Protein AF-A0A1Y6KU58-F1 (afdb_monomer)

Secondary structure (DSSP, 8-state):
--------------------HHHHHHHHHHHHTS---PPPSS--SSHHHHTTSHHHHHHHHHHHHHH-S--TTT---SSEEEEESB-S-TTS--GGGEEEEEHHHHHHHHHHH---SB-HHHHHHHHHHHHHHHHHHHHHTT-

Structure (mmCIF, N/CA/C/O backbone):
data_AF-A0A1Y6KU58-F1
#
_entry.id   AF-A0A1Y6KU58-F1
#
loop_
_atom_site.group_PDB
_atom_site.id
_atom_site.type_symbol
_atom_site.label_atom_id
_atom_site.label_alt_id
_atom_site.label_comp_id
_atom_site.label_asym_id
_atom_site.label_entity_id
_atom_site.label_seq_id
_atom_site.pdbx_PDB_ins_code
_atom_site.Cartn_x
_atom_site.Cartn_y
_atom_site.Cartn_z
_atom_site.occupancy
_atom_site.B_iso_or_equiv
_atom_site.auth_seq_id
_atom_site.auth_comp_id
_atom_site.auth_asym_id
_atom_site.auth_atom_id
_atom_site.pdbx_PDB_model_num
ATOM 1 N N . MET A 1 1 ? 46.224 57.029 30.944 1.00 38.69 1 MET A N 1
ATOM 2 C CA . MET A 1 1 ? 45.101 56.307 31.578 1.00 38.69 1 MET A CA 1
ATOM 3 C C . MET A 1 1 ? 43.838 57.142 31.419 1.00 38.69 1 MET A C 1
ATOM 5 O O . MET A 1 1 ? 43.796 58.251 31.914 1.00 38.69 1 MET A O 1
ATOM 9 N N . LYS A 1 2 ? 42.897 56.611 30.631 1.00 42.72 2 LYS A N 1
ATOM 10 C CA . LYS A 1 2 ? 41.444 56.857 30.565 1.00 42.72 2 LYS A CA 1
ATOM 11 C C . LYS A 1 2 ? 40.899 58.204 31.084 1.00 42.72 2 LYS A C 1
ATOM 13 O O . LYS A 1 2 ? 40.657 58.353 32.275 1.00 42.72 2 LYS A O 1
ATOM 18 N N . SER A 1 3 ? 40.504 59.069 30.153 1.00 36.38 3 SER A N 1
ATOM 19 C CA . SER A 1 3 ? 39.357 59.963 30.329 1.00 36.38 3 SER A CA 1
ATOM 20 C C . SER A 1 3 ? 38.616 60.118 28.996 1.00 36.38 3 SER A C 1
ATOM 22 O O . SER A 1 3 ? 39.123 60.647 28.016 1.00 36.38 3 SER A O 1
ATOM 24 N N . ASN A 1 4 ? 37.409 59.569 28.960 1.00 39.09 4 ASN A N 1
ATOM 25 C CA . ASN A 1 4 ? 36.344 59.881 28.015 1.00 39.09 4 ASN A CA 1
ATOM 26 C C . ASN A 1 4 ? 35.116 59.999 28.923 1.00 39.09 4 ASN A C 1
ATOM 28 O O . ASN A 1 4 ? 34.919 59.087 29.737 1.00 39.09 4 ASN A O 1
ATOM 32 N N . PRO A 1 5 ? 34.359 61.105 28.897 1.00 51.34 5 PRO A N 1
ATOM 33 C CA . PRO A 1 5 ? 33.169 61.062 28.053 1.00 51.34 5 PRO A CA 1
ATOM 34 C C . PRO A 1 5 ? 32.672 62.430 27.539 1.00 51.34 5 PRO A C 1
ATOM 36 O O . PRO A 1 5 ? 33.113 63.498 27.948 1.00 51.34 5 PRO A O 1
ATOM 39 N N . VAL A 1 6 ? 31.605 62.317 26.745 1.00 41.88 6 VAL A N 1
ATOM 40 C CA . VAL A 1 6 ? 30.597 63.326 26.390 1.00 41.88 6 VAL A CA 1
ATOM 41 C C . VAL A 1 6 ? 30.924 64.170 25.159 1.00 41.88 6 VAL A C 1
ATOM 43 O O . VAL A 1 6 ? 31.470 65.258 25.251 1.00 41.88 6 VAL A O 1
ATOM 46 N N . PHE A 1 7 ? 30.385 63.748 24.013 1.00 36.88 7 PHE A N 1
ATOM 47 C CA . PHE A 1 7 ? 29.532 64.673 23.271 1.00 36.88 7 PHE A CA 1
ATOM 48 C C . PHE A 1 7 ? 28.388 63.927 22.589 1.00 36.88 7 PHE A C 1
ATOM 50 O O . PHE A 1 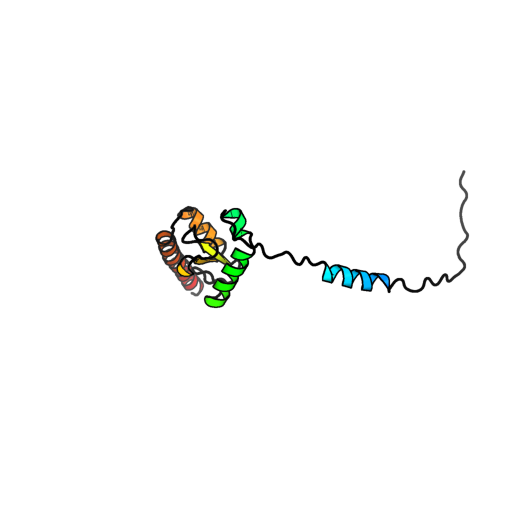7 ? 28.564 63.052 21.743 1.00 36.88 7 PHE A O 1
ATOM 57 N N . ARG A 1 8 ? 27.188 64.256 23.051 1.00 42.53 8 ARG A N 1
ATOM 58 C CA . ARG A 1 8 ? 25.905 63.811 22.532 1.00 42.53 8 ARG A CA 1
ATOM 59 C C . ARG A 1 8 ? 25.577 64.693 21.326 1.00 42.53 8 ARG A C 1
ATOM 61 O O . ARG A 1 8 ? 25.617 65.904 21.468 1.00 42.53 8 ARG A O 1
ATOM 68 N N . SER A 1 9 ? 25.164 64.056 20.229 1.00 44.97 9 SER A N 1
ATOM 69 C CA . SER A 1 9 ? 24.175 64.536 19.247 1.00 44.97 9 SER A CA 1
ATOM 70 C C . SER A 1 9 ? 24.423 65.876 18.537 1.00 44.97 9 SER A C 1
ATOM 72 O O . SER A 1 9 ? 24.377 66.921 19.171 1.00 44.97 9 SER A O 1
ATOM 74 N N . LEU A 1 10 ? 24.401 65.859 17.197 1.00 40.12 10 LEU A N 1
ATOM 75 C CA . LEU A 1 10 ? 23.328 66.524 16.433 1.00 40.12 10 LEU A CA 1
ATOM 76 C C . LEU A 1 10 ? 23.405 66.226 14.926 1.00 40.12 10 LEU A C 1
ATOM 78 O O . LEU A 1 10 ? 24.410 66.530 14.296 1.00 40.12 10 LEU A O 1
ATOM 82 N N . ARG A 1 11 ? 22.250 65.772 14.399 1.00 41.78 11 ARG A N 1
ATOM 83 C CA . ARG A 1 11 ? 21.738 65.905 13.016 1.00 41.78 11 ARG A CA 1
ATOM 84 C C . ARG A 1 11 ? 22.491 65.165 11.902 1.00 41.78 11 ARG A C 1
ATOM 86 O O . ARG A 1 11 ? 23.696 65.024 11.941 1.00 41.78 11 ARG A O 1
ATOM 93 N N . SER A 1 12 ? 21.871 64.712 10.822 1.00 42.22 12 SER A N 1
ATOM 94 C CA . SER A 1 12 ? 20.479 64.580 10.366 1.00 42.22 12 SER A CA 1
ATOM 95 C C . SER A 1 12 ? 20.606 63.965 8.970 1.00 42.22 12 SER A C 1
ATOM 97 O O . SER A 1 12 ? 21.553 64.305 8.268 1.00 42.22 12 SER A O 1
ATOM 99 N N . GLU A 1 13 ? 19.659 63.123 8.569 1.00 49.44 13 GLU A N 1
ATOM 100 C CA . GLU A 1 13 ? 19.221 63.006 7.167 1.00 49.44 13 GLU A CA 1
ATOM 101 C C . GLU A 1 13 ? 20.303 62.742 6.104 1.00 49.44 13 GLU A C 1
ATOM 103 O O . GLU A 1 13 ? 20.620 63.585 5.269 1.00 49.44 13 GLU A O 1
ATOM 108 N N . LEU A 1 14 ? 20.775 61.496 6.037 1.00 43.38 14 LEU A N 1
ATOM 109 C CA . LEU A 1 14 ? 20.986 60.898 4.720 1.00 43.38 14 LEU A CA 1
ATOM 110 C C . LEU A 1 14 ? 19.823 59.949 4.464 1.00 43.38 14 LEU A C 1
ATOM 112 O O . LEU A 1 14 ? 19.851 58.776 4.838 1.00 43.38 14 LEU A O 1
ATOM 116 N N . ASP A 1 15 ? 18.781 60.517 3.862 1.00 45.19 15 ASP A N 1
ATOM 117 C CA . ASP A 1 15 ? 17.728 59.789 3.173 1.00 45.19 15 ASP A CA 1
ATOM 118 C C . ASP A 1 15 ? 18.376 58.834 2.169 1.00 45.19 15 ASP A C 1
ATOM 120 O O . ASP A 1 15 ? 18.831 59.230 1.096 1.00 45.19 15 ASP A O 1
ATOM 124 N N . ILE A 1 16 ? 18.441 57.555 2.530 1.00 47.19 16 ILE A N 1
ATOM 125 C CA . ILE A 1 16 ? 18.699 56.481 1.579 1.00 47.19 16 ILE A CA 1
ATOM 126 C C . ILE A 1 16 ? 17.322 56.053 1.060 1.00 47.19 16 ILE A C 1
ATOM 128 O O . ILE A 1 16 ? 16.617 55.316 1.759 1.00 47.19 16 ILE A O 1
ATOM 132 N N . PRO A 1 17 ? 16.892 56.495 -0.137 1.00 43.81 17 PRO A N 1
ATOM 133 C CA . PRO A 1 17 ? 15.631 56.054 -0.699 1.00 43.81 17 PRO A CA 1
ATOM 134 C C . PRO A 1 17 ? 15.685 54.551 -0.987 1.00 43.81 17 PRO A C 1
ATOM 136 O O . PRO A 1 17 ? 16.402 54.070 -1.860 1.00 43.81 17 PRO A O 1
ATOM 139 N N . ASN A 1 18 ? 14.891 53.825 -0.206 1.00 51.16 18 ASN A N 1
ATOM 140 C CA . ASN A 1 18 ? 14.130 52.643 -0.585 1.00 51.16 18 ASN A CA 1
ATOM 141 C C . ASN A 1 18 ? 14.802 51.669 -1.581 1.00 51.16 18 ASN A C 1
ATOM 143 O O . ASN A 1 18 ? 14.556 51.701 -2.787 1.00 51.16 18 ASN A O 1
ATOM 147 N N . ALA A 1 19 ? 15.559 50.700 -1.060 1.00 50.06 19 ALA A N 1
ATOM 148 C CA . ALA A 1 19 ? 16.089 49.561 -1.819 1.00 50.06 19 ALA A CA 1
ATOM 149 C C . ALA A 1 19 ? 15.023 48.481 -2.170 1.00 50.06 19 ALA A C 1
ATOM 151 O O . ALA A 1 19 ? 15.332 47.286 -2.218 1.00 50.06 19 ALA A O 1
ATOM 152 N N . GLU A 1 20 ? 13.770 48.871 -2.435 1.00 51.84 20 GLU A N 1
ATOM 153 C CA . GLU A 1 20 ? 12.677 47.978 -2.869 1.00 51.84 20 GLU A CA 1
ATOM 154 C C . GLU A 1 20 ? 12.586 47.622 -4.373 1.00 51.84 20 GLU A C 1
ATOM 156 O O . GLU A 1 20 ? 11.691 46.853 -4.716 1.00 51.84 20 GLU A O 1
ATOM 161 N N . PRO A 1 21 ? 13.473 48.005 -5.318 1.00 49.06 21 PRO A N 1
ATOM 162 C CA . PRO A 1 21 ? 13.370 47.422 -6.665 1.00 49.06 21 PRO A CA 1
ATOM 163 C C . PRO A 1 21 ? 13.986 46.014 -6.761 1.00 49.06 21 PRO A C 1
ATOM 165 O O . PRO A 1 21 ? 13.556 45.177 -7.559 1.00 49.06 21 PRO A O 1
ATOM 168 N N . LEU A 1 22 ? 15.005 45.710 -5.945 1.00 49.09 22 LEU A N 1
ATOM 169 C CA . LEU A 1 22 ? 15.827 44.503 -6.133 1.00 49.09 22 LEU A CA 1
ATOM 170 C C . LEU A 1 22 ? 15.237 43.232 -5.496 1.00 49.09 22 LEU A C 1
ATOM 172 O O . LEU A 1 22 ? 15.581 42.117 -5.906 1.00 49.09 22 LEU A O 1
ATOM 176 N N . ARG A 1 23 ? 14.316 43.356 -4.532 1.00 51.66 23 ARG A N 1
ATOM 177 C CA . ARG A 1 23 ? 13.643 42.199 -3.907 1.00 51.66 23 ARG A CA 1
ATOM 178 C C . ARG A 1 23 ? 12.571 41.589 -4.813 1.00 51.66 23 ARG A C 1
ATOM 180 O O . ARG A 1 23 ? 12.464 40.362 -4.903 1.00 51.66 23 ARG A O 1
ATOM 187 N N . ILE A 1 24 ? 11.835 42.421 -5.548 1.00 53.56 24 ILE A N 1
ATOM 188 C CA . ILE A 1 24 ? 10.756 41.986 -6.449 1.00 53.56 24 ILE A CA 1
ATOM 189 C C . ILE A 1 24 ? 11.321 41.258 -7.684 1.00 53.56 24 ILE A C 1
ATOM 191 O O . ILE A 1 24 ? 10.789 40.218 -8.089 1.00 53.56 24 ILE A O 1
ATOM 195 N N . LEU A 1 25 ? 12.454 41.720 -8.228 1.00 53.00 25 LEU A N 1
ATOM 196 C CA . LEU A 1 25 ? 13.125 41.072 -9.365 1.00 53.00 25 LEU A CA 1
ATOM 197 C C . LEU A 1 25 ? 13.717 39.696 -8.998 1.00 53.00 25 LEU A C 1
ATOM 199 O O . LEU A 1 25 ? 13.573 38.737 -9.764 1.00 53.00 25 LEU A O 1
ATOM 203 N N . ARG A 1 26 ? 14.284 39.536 -7.790 1.00 51.62 26 ARG A N 1
ATOM 204 C CA . ARG A 1 26 ? 14.789 38.233 -7.307 1.00 51.62 26 ARG A CA 1
ATOM 205 C C . ARG A 1 26 ? 13.679 37.187 -7.142 1.00 51.62 26 ARG A C 1
ATOM 207 O O . ARG A 1 26 ? 13.890 36.021 -7.474 1.00 51.62 26 ARG A O 1
ATOM 214 N N . ARG A 1 27 ? 12.475 37.586 -6.713 1.00 50.66 27 ARG A N 1
ATOM 215 C CA . ARG A 1 27 ? 11.329 36.672 -6.527 1.00 50.66 27 ARG A CA 1
ATOM 216 C C . ARG A 1 27 ? 10.780 36.116 -7.850 1.00 50.66 27 ARG A C 1
ATOM 218 O O . ARG A 1 27 ? 10.360 34.960 -7.898 1.00 50.66 27 ARG A O 1
ATOM 225 N N . ARG A 1 28 ? 10.814 36.900 -8.936 1.00 48.84 28 ARG A N 1
ATOM 226 C CA . ARG A 1 28 ? 10.397 36.456 -10.282 1.00 48.84 28 ARG A CA 1
ATOM 227 C C . ARG A 1 28 ? 11.421 35.525 -10.943 1.00 48.84 28 ARG A C 1
ATOM 229 O O . ARG A 1 28 ? 11.018 34.515 -11.513 1.00 48.84 28 ARG A O 1
ATOM 236 N N . ALA A 1 29 ? 12.720 35.788 -10.784 1.00 49.28 29 ALA A N 1
ATOM 237 C CA . ALA A 1 29 ? 13.784 34.920 -11.305 1.00 49.28 29 ALA A CA 1
ATOM 238 C C . ALA A 1 29 ? 13.898 33.569 -10.564 1.00 49.28 29 ALA A C 1
ATOM 240 O O . ALA A 1 29 ? 14.319 32.571 -11.146 1.00 49.28 29 ALA A O 1
ATOM 241 N N . GLN A 1 30 ? 13.500 33.510 -9.288 1.00 52.88 30 GLN A N 1
ATOM 242 C CA . GLN A 1 30 ? 13.451 32.260 -8.516 1.00 52.88 30 GLN A CA 1
ATOM 243 C C . GLN A 1 30 ? 12.202 31.416 -8.823 1.00 52.88 30 GLN A C 1
ATOM 245 O O . GLN A 1 30 ? 12.263 30.190 -8.759 1.00 52.88 30 GLN A O 1
ATOM 250 N N . LYS A 1 31 ? 11.078 32.041 -9.209 1.00 43.69 31 LYS A N 1
ATOM 251 C CA . LYS A 1 31 ? 9.847 31.325 -9.595 1.00 43.69 31 LYS A CA 1
ATOM 252 C C . LYS A 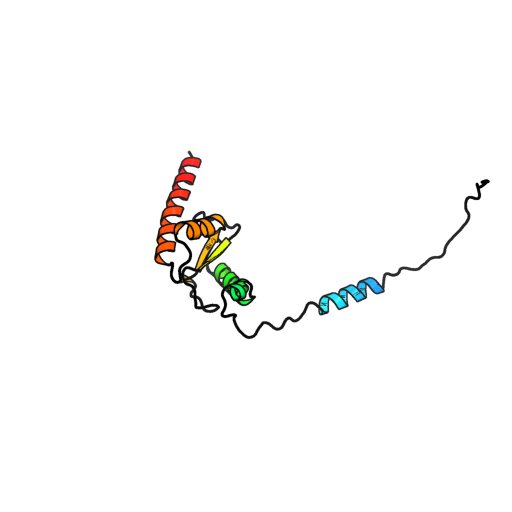1 31 ? 9.989 30.570 -10.921 1.00 43.69 31 LYS A C 1
ATOM 254 O O . LYS A 1 31 ? 9.457 29.472 -11.038 1.00 43.69 31 LYS A O 1
ATOM 259 N N . SER A 1 32 ? 10.722 31.120 -11.892 1.00 48.66 32 SER A N 1
ATOM 260 C CA . SER A 1 32 ? 10.946 30.490 -13.206 1.00 48.66 32 SER A CA 1
ATOM 261 C C . SER A 1 32 ? 12.047 29.421 -13.211 1.00 48.66 32 SER A C 1
ATOM 263 O O . SER A 1 32 ? 12.107 28.611 -14.131 1.00 48.66 32 SER A O 1
ATOM 265 N N . LYS A 1 33 ? 12.891 29.381 -12.170 1.00 44.09 33 LYS A N 1
ATOM 266 C CA . LYS A 1 33 ? 13.927 28.356 -11.954 1.00 44.09 33 LYS A CA 1
ATOM 267 C C . LYS A 1 33 ? 13.486 27.210 -11.039 1.00 44.09 33 LYS A C 1
ATOM 269 O O . LYS A 1 33 ? 14.320 26.395 -10.649 1.00 44.09 33 LYS A O 1
ATOM 274 N N . ARG A 1 34 ? 12.190 27.088 -10.720 1.00 51.09 34 ARG A N 1
ATOM 275 C CA . ARG A 1 34 ? 11.624 25.796 -10.304 1.00 51.09 34 ARG A CA 1
ATOM 276 C C . ARG A 1 34 ? 11.696 24.868 -11.508 1.00 51.09 34 ARG A C 1
ATOM 278 O O . ARG A 1 34 ? 10.788 24.820 -12.327 1.00 51.09 34 ARG A O 1
ATOM 285 N N . LEU A 1 35 ? 12.869 24.258 -11.622 1.00 54.41 35 LEU A N 1
ATOM 286 C CA . LEU A 1 35 ? 13.260 23.135 -12.447 1.00 54.41 35 LEU A CA 1
ATOM 287 C C . LEU A 1 35 ? 12.063 22.548 -13.200 1.00 54.41 35 LEU A C 1
ATOM 289 O O . LEU A 1 35 ? 11.226 21.858 -12.617 1.00 54.41 35 LEU A O 1
ATOM 293 N N . LYS A 1 36 ? 12.020 22.773 -14.515 1.00 53.19 36 LYS A N 1
ATOM 294 C CA . LYS A 1 36 ? 11.403 21.809 -15.426 1.00 53.19 36 LYS A CA 1
ATOM 295 C C . LYS A 1 36 ? 12.245 20.535 -15.314 1.00 53.19 36 LYS A C 1
ATOM 297 O O . LYS A 1 36 ? 13.062 20.277 -16.187 1.00 53.19 36 LYS A O 1
ATOM 302 N N . CYS A 1 37 ? 12.156 19.807 -14.197 1.00 50.59 37 CYS A N 1
ATOM 303 C CA . CYS A 1 37 ? 12.736 18.479 -14.097 1.00 50.59 37 CYS A CA 1
ATOM 304 C C . CYS A 1 37 ? 12.062 17.684 -15.212 1.00 50.59 37 CYS A C 1
ATOM 306 O O . CYS A 1 37 ? 10.837 17.527 -15.159 1.00 50.59 37 CYS A O 1
ATOM 308 N N . PRO A 1 38 ? 12.798 17.245 -16.245 1.00 63.72 38 PRO A N 1
ATOM 309 C CA . PRO A 1 38 ? 12.218 16.370 -17.242 1.00 63.72 38 PRO A CA 1
ATOM 310 C C . PRO A 1 38 ? 11.666 15.172 -16.478 1.00 63.72 38 PRO A C 1
ATOM 312 O O . PRO A 1 38 ? 12.390 14.571 -15.676 1.00 63.72 38 PRO A O 1
ATOM 315 N N . ARG A 1 39 ? 10.376 14.859 -16.652 1.00 70.44 39 ARG A N 1
ATOM 316 C CA . ARG A 1 39 ? 9.832 13.619 -16.099 1.00 70.44 39 ARG A CA 1
ATOM 317 C C . ARG A 1 39 ? 10.744 12.496 -16.606 1.00 70.44 39 ARG A C 1
ATOM 319 O O . ARG A 1 39 ? 10.960 12.435 -17.819 1.00 70.44 39 ARG A O 1
ATOM 326 N N . PRO A 1 40 ? 11.323 11.660 -15.726 1.00 79.19 40 PRO A N 1
ATOM 327 C CA . PRO A 1 40 ? 12.155 10.557 -16.179 1.00 79.19 40 PRO A CA 1
ATOM 328 C C . PRO A 1 40 ? 11.354 9.734 -17.187 1.00 79.19 40 PRO A C 1
ATOM 330 O O . PRO A 1 40 ? 10.181 9.450 -16.961 1.00 79.19 40 PRO A O 1
ATOM 333 N N . SER A 1 41 ? 11.963 9.397 -18.322 1.00 82.56 41 SER A N 1
AT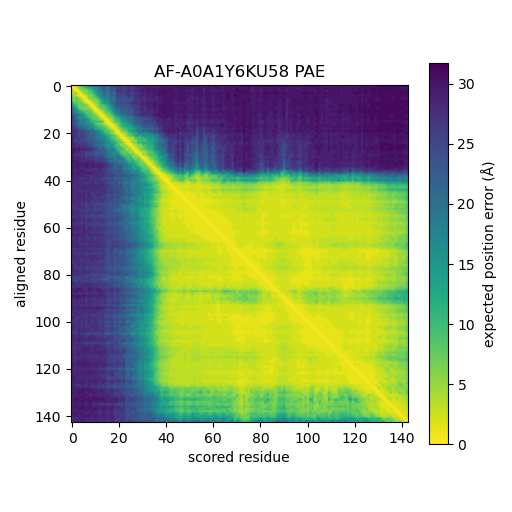OM 334 C CA . SER A 1 41 ? 11.270 8.695 -19.408 1.00 82.56 41 SER A CA 1
ATOM 335 C C . SER A 1 41 ? 11.031 7.217 -19.101 1.00 82.56 41 SER A C 1
ATOM 337 O O . SER A 1 41 ? 10.180 6.589 -19.723 1.00 82.56 41 SER A O 1
ATOM 339 N N . LYS A 1 42 ? 11.773 6.654 -18.138 1.00 90.12 42 LYS A N 1
ATOM 340 C CA . LYS A 1 42 ? 11.757 5.228 -17.804 1.00 90.12 42 LYS A CA 1
ATOM 341 C C . LYS A 1 42 ? 11.337 4.998 -16.359 1.00 90.12 42 LYS A C 1
ATOM 343 O O . LYS A 1 42 ? 11.823 5.675 -15.452 1.00 90.12 42 LYS A O 1
ATOM 348 N N . ILE A 1 43 ? 10.478 4.002 -16.162 1.00 91.50 43 ILE A N 1
ATOM 349 C CA . ILE A 1 43 ? 10.061 3.531 -14.839 1.00 91.50 43 ILE A CA 1
ATOM 350 C C . ILE A 1 43 ? 11.236 2.772 -14.198 1.00 91.50 43 ILE A C 1
ATOM 352 O O . ILE A 1 43 ? 11.817 1.902 -14.852 1.00 91.50 43 ILE A O 1
ATOM 356 N N . PRO A 1 44 ? 11.618 3.074 -12.943 1.00 91.88 44 PRO A N 1
ATOM 357 C CA . PRO A 1 44 ? 12.663 2.325 -12.256 1.00 91.88 44 PRO A CA 1
ATOM 358 C C . PRO A 1 44 ? 12.275 0.857 -12.050 1.00 91.88 44 PRO A C 1
ATOM 360 O O . PRO A 1 44 ? 11.182 0.559 -11.577 1.00 91.88 44 PRO A O 1
ATOM 363 N N . THR A 1 45 ? 13.202 -0.058 -12.330 1.00 90.00 45 THR A N 1
ATOM 364 C CA . THR A 1 45 ? 13.007 -1.506 -12.137 1.00 90.00 45 THR A CA 1
ATOM 365 C C . THR A 1 45 ? 13.320 -1.965 -10.714 1.00 90.00 45 THR A C 1
ATOM 367 O O . THR A 1 45 ? 12.811 -2.986 -10.261 1.00 90.00 45 THR A O 1
ATOM 370 N N . GLN A 1 46 ? 14.149 -1.219 -9.980 1.00 92.62 46 GLN A N 1
ATOM 371 C CA . GLN A 1 46 ? 14.473 -1.520 -8.589 1.00 92.62 46 GLN A CA 1
ATOM 372 C C . GLN A 1 46 ? 13.415 -0.946 -7.647 1.00 92.62 46 GLN A C 1
ATOM 374 O O . GLN A 1 46 ? 13.147 0.256 -7.672 1.00 92.62 46 GLN A O 1
ATOM 379 N N . TYR A 1 47 ? 12.900 -1.775 -6.735 1.00 92.12 47 TYR A N 1
ATOM 380 C CA . TYR A 1 47 ? 11.857 -1.391 -5.775 1.00 92.12 47 TYR A CA 1
ATOM 381 C C . TYR A 1 47 ? 12.164 -0.086 -5.023 1.00 92.12 47 TYR A C 1
ATOM 383 O O . TYR A 1 47 ? 11.346 0.832 -4.987 1.00 92.12 47 TYR A O 1
ATOM 391 N N . LYS A 1 48 ? 13.376 0.028 -4.459 1.00 93.75 48 LYS A N 1
ATOM 392 C CA . LYS A 1 48 ? 13.788 1.194 -3.658 1.00 93.75 48 LYS A CA 1
ATOM 393 C C . LYS A 1 48 ? 13.775 2.496 -4.464 1.00 93.75 48 LYS A C 1
ATOM 395 O O . LYS A 1 48 ? 13.485 3.549 -3.901 1.00 93.75 48 LYS A O 1
ATOM 400 N N . ALA A 1 49 ? 14.093 2.427 -5.755 1.00 93.69 49 ALA A N 1
ATOM 401 C CA . ALA A 1 49 ? 14.022 3.571 -6.655 1.00 93.69 49 ALA A CA 1
ATOM 402 C C . ALA A 1 49 ? 12.572 3.846 -7.076 1.00 93.69 49 ALA A C 1
ATOM 404 O O . ALA A 1 49 ? 12.142 4.997 -7.079 1.00 93.69 49 ALA A O 1
ATOM 405 N N . TYR A 1 50 ? 11.802 2.794 -7.364 1.00 94.88 50 TYR A N 1
ATOM 406 C CA . TYR A 1 50 ? 10.409 2.903 -7.779 1.00 94.88 50 TYR A CA 1
ATOM 407 C C . TYR A 1 50 ? 9.528 3.556 -6.710 1.00 94.88 50 TYR A C 1
ATOM 409 O O . TYR A 1 50 ? 8.852 4.539 -7.007 1.00 94.88 50 TYR A O 1
ATOM 417 N N . ILE A 1 51 ? 9.598 3.105 -5.455 1.00 94.44 51 ILE A N 1
ATOM 418 C CA . ILE A 1 51 ? 8.756 3.636 -4.369 1.00 94.44 51 ILE A CA 1
ATOM 419 C C . ILE A 1 51 ? 9.047 5.117 -4.054 1.00 94.44 51 ILE A C 1
ATOM 421 O O . ILE A 1 51 ? 8.195 5.830 -3.526 1.00 94.44 51 ILE A O 1
ATOM 425 N N . LYS A 1 52 ? 10.247 5.599 -4.405 1.00 94.12 52 LYS A N 1
ATOM 426 C CA . LYS A 1 52 ? 10.672 7.003 -4.268 1.00 94.12 52 LYS A CA 1
ATOM 427 C C . LY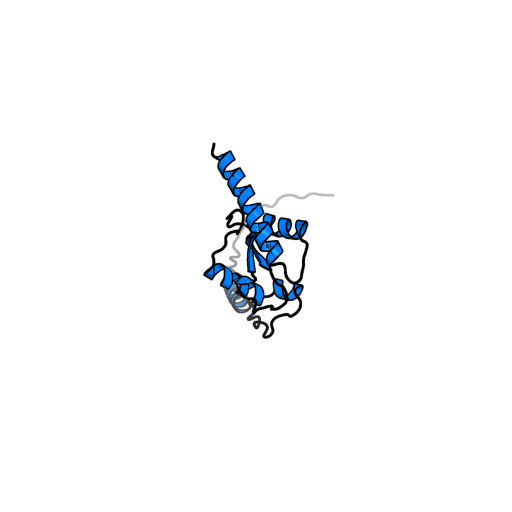S A 1 52 ? 10.429 7.831 -5.535 1.00 94.12 52 LYS A C 1
ATOM 429 O O . LYS A 1 52 ? 10.729 9.021 -5.554 1.00 94.12 52 LYS A O 1
ATOM 434 N N . SER A 1 53 ? 9.930 7.212 -6.601 1.00 93.56 53 SER A N 1
ATOM 435 C CA . SER A 1 53 ? 9.781 7.848 -7.907 1.00 93.56 53 SER A CA 1
ATOM 436 C C . SER A 1 53 ? 8.457 8.596 -8.059 1.00 93.56 53 SER A C 1
ATOM 438 O O . SER A 1 53 ? 7.465 8.325 -7.375 1.00 93.56 53 SER A O 1
ATOM 440 N N . VAL A 1 54 ? 8.421 9.495 -9.045 1.00 93.50 54 VAL A N 1
ATOM 441 C CA . VAL A 1 54 ? 7.187 10.161 -9.486 1.00 93.50 54 VAL A CA 1
ATOM 442 C C . VAL A 1 54 ? 6.140 9.161 -9.986 1.00 93.50 54 VAL A C 1
ATOM 444 O O . VAL A 1 54 ? 4.956 9.357 -9.736 1.00 93.50 54 VAL A O 1
ATOM 447 N N . PHE A 1 55 ? 6.563 8.046 -10.593 1.00 94.12 55 PHE A N 1
ATOM 448 C CA . PHE A 1 55 ? 5.658 7.016 -11.109 1.00 94.12 55 PHE A CA 1
ATOM 449 C C . PHE A 1 55 ? 4.832 6.366 -10.002 1.00 94.12 55 PHE A C 1
ATOM 451 O O . PHE A 1 55 ? 3.621 6.217 -10.149 1.00 94.12 55 PHE A O 1
ATOM 458 N N . TRP A 1 56 ? 5.459 6.031 -8.869 1.00 95.75 56 TRP A N 1
ATOM 459 C CA . TRP A 1 56 ? 4.724 5.495 -7.725 1.00 95.75 56 TRP A CA 1
ATOM 460 C C . TRP A 1 56 ? 3.790 6.538 -7.108 1.00 95.75 56 TRP A C 1
ATOM 462 O O . TRP A 1 56 ? 2.665 6.220 -6.723 1.00 95.75 56 TRP A O 1
ATOM 472 N N . SER A 1 57 ? 4.230 7.798 -7.029 1.00 94.56 57 SER A N 1
ATOM 473 C CA . SER A 1 57 ? 3.380 8.892 -6.548 1.00 94.56 57 SER A CA 1
ATOM 474 C C . SER A 1 57 ? 2.097 9.012 -7.378 1.00 94.56 57 SER A C 1
ATOM 476 O O . SER A 1 57 ? 1.003 8.984 -6.818 1.00 94.56 57 SER A O 1
ATOM 478 N N . GLU A 1 58 ? 2.225 9.043 -8.704 1.00 94.44 58 GLU A N 1
ATOM 479 C CA . GLU A 1 58 ? 1.097 9.101 -9.641 1.00 94.44 58 GLU A CA 1
ATOM 480 C C . GLU A 1 58 ? 0.233 7.831 -9.596 1.00 94.44 58 GLU A C 1
ATOM 482 O O . GLU A 1 58 ? -0.997 7.907 -9.624 1.00 94.44 58 GLU A O 1
ATOM 487 N N . ARG A 1 59 ? 0.853 6.644 -9.512 1.00 95.56 59 ARG A N 1
ATOM 488 C CA . ARG A 1 59 ? 0.148 5.354 -9.406 1.00 95.56 59 ARG A CA 1
ATOM 489 C C . ARG A 1 59 ? -0.743 5.308 -8.169 1.00 95.56 59 ARG A C 1
ATOM 491 O O . ARG A 1 59 ? -1.890 4.856 -8.252 1.00 95.56 59 ARG A O 1
ATOM 498 N N . ARG A 1 60 ? -0.210 5.784 -7.045 1.00 96.12 60 ARG A N 1
ATOM 499 C CA . ARG A 1 60 ? -0.889 5.859 -5.752 1.00 96.12 60 ARG A CA 1
ATOM 500 C C . ARG A 1 60 ? -2.012 6.888 -5.754 1.00 96.12 60 ARG A C 1
ATOM 502 O O . ARG A 1 60 ? -3.106 6.586 -5.288 1.00 96.12 60 ARG A O 1
ATOM 509 N N . GLU A 1 61 ? -1.779 8.066 -6.319 1.00 95.50 61 GLU A N 1
ATOM 510 C CA . GLU A 1 61 ? -2.821 9.083 -6.481 1.00 95.50 61 GLU A CA 1
ATOM 511 C C . GLU A 1 61 ? -3.974 8.576 -7.357 1.00 95.50 61 GLU A C 1
ATOM 513 O O . GLU A 1 61 ? -5.140 8.693 -6.980 1.00 95.50 61 GLU A O 1
ATOM 518 N N . ARG A 1 62 ? -3.659 7.929 -8.487 1.00 96.25 62 ARG A N 1
ATOM 519 C CA . ARG A 1 62 ? -4.656 7.307 -9.368 1.00 96.25 62 ARG A CA 1
ATOM 520 C C . ARG A 1 62 ? -5.494 6.258 -8.637 1.00 96.25 62 ARG A C 1
ATOM 522 O O . ARG A 1 62 ? -6.708 6.240 -8.818 1.00 96.25 62 ARG A O 1
ATOM 529 N N . TYR A 1 63 ? -4.865 5.418 -7.813 1.00 97.19 63 TYR A N 1
ATOM 530 C CA . TYR A 1 63 ? -5.578 4.440 -6.991 1.00 97.19 63 TYR A CA 1
ATOM 531 C C . TYR A 1 63 ? -6.541 5.134 -6.020 1.00 97.19 63 TYR A C 1
ATOM 533 O O . TYR A 1 63 ? -7.733 4.834 -6.011 1.00 97.19 63 TYR A O 1
ATOM 541 N N . PHE A 1 64 ? -6.049 6.094 -5.230 1.00 96.88 64 PHE A N 1
ATOM 542 C CA . PHE A 1 64 ? -6.865 6.757 -4.210 1.00 96.88 64 PHE A CA 1
ATOM 543 C C . PHE A 1 64 ? -8.000 7.591 -4.798 1.00 96.88 64 PHE A C 1
ATOM 545 O O . PHE A 1 64 ? -9.064 7.667 -4.192 1.00 96.88 64 PHE A O 1
ATOM 552 N N . ARG A 1 65 ? -7.816 8.169 -5.988 1.00 96.69 65 ARG A N 1
ATOM 553 C CA . ARG A 1 65 ? -8.894 8.862 -6.701 1.00 96.69 65 ARG A CA 1
ATOM 554 C C . ARG A 1 65 ? -10.038 7.921 -7.088 1.00 96.69 65 ARG A C 1
ATOM 556 O O . ARG A 1 65 ? -11.179 8.359 -7.136 1.00 96.69 65 ARG A O 1
ATOM 563 N N . LYS A 1 66 ? -9.737 6.651 -7.371 1.00 97.19 66 LYS A N 1
ATOM 564 C CA . LYS A 1 66 ? -10.722 5.648 -7.796 1.00 97.19 66 LYS A CA 1
ATOM 565 C C . LYS A 1 66 ? -11.397 4.934 -6.622 1.00 97.19 66 LYS A C 1
ATOM 567 O O . LYS A 1 66 ? -12.598 4.711 -6.673 1.00 97.19 66 LYS A O 1
ATOM 572 N N . HIS A 1 67 ? -10.636 4.576 -5.587 1.00 96.00 67 HIS A N 1
ATOM 573 C CA . HIS A 1 67 ? -11.099 3.696 -4.499 1.00 96.00 67 HIS A CA 1
ATOM 574 C C . HIS A 1 67 ? -11.278 4.407 -3.150 1.00 96.00 67 HIS A C 1
ATOM 576 O O . HIS A 1 67 ? -11.776 3.817 -2.195 1.00 96.00 67 HIS A O 1
ATOM 582 N N . GLY A 1 68 ? -10.856 5.668 -3.045 1.00 95.25 68 GLY A N 1
ATOM 583 C CA . GLY A 1 68 ? -10.785 6.390 -1.778 1.00 95.25 68 GLY A CA 1
ATOM 584 C C . GLY A 1 68 ? -9.536 6.049 -0.957 1.00 95.25 68 GLY A C 1
ATOM 585 O O . GLY A 1 68 ? -8.773 5.130 -1.259 1.00 95.25 68 GLY A O 1
ATOM 586 N N . LYS A 1 69 ? -9.300 6.837 0.097 1.00 96.62 69 LYS A N 1
ATOM 587 C CA . LYS A 1 69 ? -8.103 6.764 0.949 1.00 96.62 69 LYS A CA 1
ATOM 588 C C . LYS A 1 69 ? -8.480 6.401 2.386 1.00 96.62 69 LYS A C 1
ATOM 590 O O . LYS A 1 69 ? -8.456 7.252 3.271 1.00 96.62 69 LYS A O 1
ATOM 595 N N . ARG A 1 70 ? -8.862 5.142 2.602 1.00 97.38 70 ARG A N 1
ATOM 596 C CA . ARG A 1 70 ? -9.212 4.591 3.921 1.00 97.38 70 ARG A CA 1
ATOM 597 C C . ARG A 1 70 ? -8.535 3.247 4.127 1.00 97.38 70 ARG A C 1
ATOM 599 O O . ARG A 1 70 ? -8.416 2.480 3.178 1.00 97.38 70 ARG A O 1
ATOM 606 N N . CYS A 1 71 ? -8.088 2.972 5.346 1.00 97.69 71 CYS A N 1
ATOM 607 C CA . CYS A 1 71 ? -7.522 1.672 5.687 1.00 97.69 71 CYS A CA 1
ATOM 608 C C . CYS A 1 71 ? -8.582 0.574 5.525 1.00 97.69 71 CYS A C 1
ATOM 610 O O . CYS A 1 71 ? -9.695 0.728 6.019 1.00 97.69 71 CYS A O 1
ATOM 612 N N . ALA A 1 72 ? -8.220 -0.540 4.889 1.00 96.81 72 ALA A N 1
ATOM 613 C CA . ALA A 1 72 ? -9.114 -1.684 4.709 1.00 96.81 72 ALA A CA 1
ATOM 614 C C . ALA A 1 72 ? -9.508 -2.382 6.028 1.00 96.81 72 ALA A C 1
ATOM 616 O O . ALA A 1 72 ? -10.503 -3.091 6.048 1.00 96.81 72 ALA A O 1
ATOM 617 N N . VAL A 1 73 ? -8.753 -2.157 7.112 1.00 96.62 73 VAL A N 1
ATOM 618 C CA . VAL A 1 73 ? -8.985 -2.759 8.435 1.00 96.62 73 VAL A 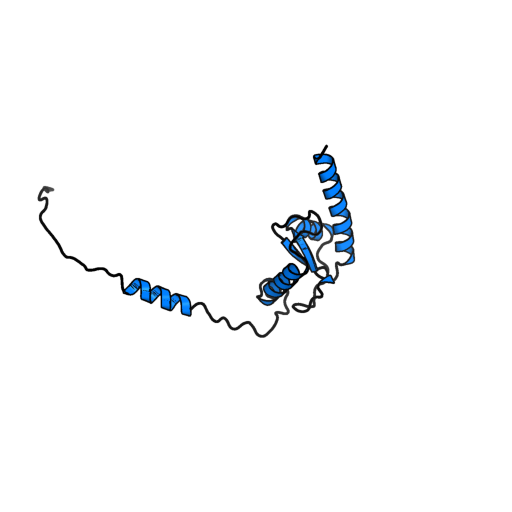CA 1
ATOM 619 C C . VAL A 1 73 ? -9.758 -1.791 9.342 1.00 96.62 73 VAL A C 1
ATOM 621 O O . VAL A 1 73 ? -10.972 -1.887 9.464 1.00 96.62 73 VAL A O 1
ATOM 624 N N . CYS A 1 74 ? -9.101 -0.769 9.904 1.00 95.62 74 CYS A N 1
ATOM 625 C CA . CYS A 1 74 ? -9.751 0.144 10.861 1.00 95.62 74 CYS A CA 1
ATOM 626 C C . CYS A 1 74 ? -10.476 1.345 10.234 1.00 95.62 74 CYS A C 1
ATOM 628 O O . CYS A 1 74 ? -10.957 2.221 10.950 1.00 95.62 74 CYS A O 1
ATOM 630 N N . ARG A 1 75 ? -10.515 1.458 8.901 1.00 95.56 75 ARG A N 1
ATOM 631 C CA . ARG A 1 75 ? -11.182 2.557 8.171 1.00 95.56 75 ARG A CA 1
ATOM 632 C C . ARG A 1 75 ? -10.634 3.975 8.411 1.00 95.56 75 ARG A C 1
ATOM 634 O O . ARG A 1 75 ? -11.166 4.910 7.812 1.00 95.56 75 ARG A O 1
ATOM 641 N N . THR A 1 76 ? -9.551 4.155 9.180 1.00 95.88 76 THR A N 1
ATOM 642 C CA . THR A 1 76 ? -8.879 5.464 9.326 1.00 95.88 76 THR A CA 1
ATOM 643 C C . THR A 1 76 ? -8.479 6.049 7.969 1.00 95.88 76 THR A C 1
ATOM 645 O O . THR A 1 76 ? -8.207 5.313 7.017 1.00 95.88 76 THR A O 1
ATOM 648 N N . THR A 1 77 ? -8.435 7.375 7.876 1.00 96.69 77 THR A N 1
ATOM 649 C CA . THR A 1 77 ? -7.965 8.134 6.704 1.00 96.69 77 THR A CA 1
ATOM 650 C C . THR A 1 77 ? -6.530 8.640 6.862 1.00 96.69 77 THR A C 1
ATOM 652 O O . THR A 1 77 ? -5.964 9.225 5.934 1.00 96.69 77 THR A O 1
ATOM 655 N N . GLU A 1 78 ? -5.925 8.421 8.027 1.00 95.56 78 GLU A N 1
ATOM 656 C CA . GLU A 1 78 ? -4.608 8.941 8.383 1.00 95.56 78 GLU A CA 1
ATOM 657 C C . GLU A 1 78 ? -3.494 7.936 8.077 1.00 95.56 78 GLU A C 1
ATOM 659 O O . GLU A 1 78 ? -3.655 6.724 8.227 1.00 95.56 78 GLU A O 1
ATOM 664 N N . GLY A 1 79 ? -2.343 8.438 7.617 1.00 95.69 79 GLY A N 1
ATOM 665 C CA . GLY A 1 79 ? -1.152 7.606 7.400 1.00 95.69 79 GLY A CA 1
ATOM 666 C C . GLY A 1 79 ? -1.340 6.446 6.410 1.00 95.69 79 GLY A C 1
ATOM 667 O O . GLY A 1 79 ? -0.716 5.398 6.581 1.00 95.69 79 GLY A O 1
ATOM 668 N N . ILE A 1 80 ? -2.213 6.602 5.405 1.00 97.75 80 ILE A N 1
ATOM 669 C CA . ILE A 1 80 ? -2.550 5.533 4.450 1.00 97.75 80 ILE A CA 1
ATOM 670 C C . ILE A 1 80 ? -1.471 5.352 3.387 1.00 97.75 80 ILE A C 1
ATOM 672 O O . ILE A 1 80 ? -1.147 6.276 2.634 1.00 97.75 80 ILE A O 1
ATOM 676 N N . ASN A 1 81 ? -0.994 4.117 3.289 1.00 96.06 81 ASN A N 1
ATOM 677 C CA . ASN A 1 81 ? -0.086 3.617 2.271 1.00 96.06 81 ASN A CA 1
ATOM 678 C C . ASN A 1 81 ? -0.775 2.528 1.441 1.00 96.06 81 ASN A C 1
ATOM 680 O O . ASN A 1 81 ? -1.761 1.934 1.871 1.00 96.06 81 ASN A O 1
ATOM 684 N N . LEU A 1 82 ? -0.259 2.272 0.238 1.00 97.25 82 LEU A N 1
ATOM 685 C CA . LEU A 1 82 ? -0.691 1.128 -0.562 1.00 97.25 82 LEU A CA 1
ATOM 686 C C . LEU A 1 82 ? 0.244 -0.043 -0.292 1.00 97.25 82 LEU A C 1
A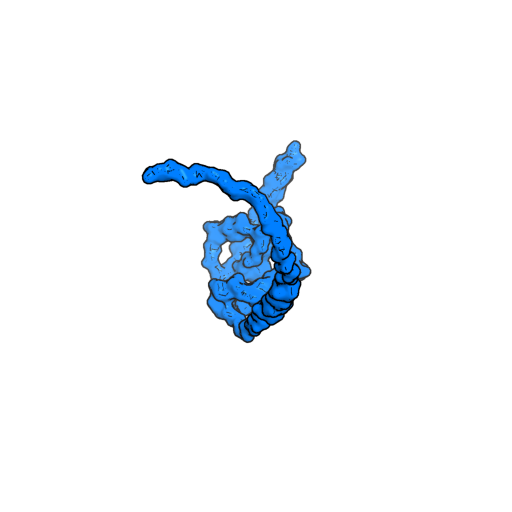TOM 688 O O . LEU A 1 82 ? 1.417 -0.017 -0.667 1.00 97.25 82 LEU A O 1
ATOM 692 N N . HIS A 1 83 ? -0.308 -1.046 0.376 1.00 97.00 83 HIS A N 1
ATOM 693 C CA . HIS A 1 83 ? 0.281 -2.362 0.533 1.00 97.00 83 HIS A CA 1
ATOM 694 C C . HIS A 1 83 ? 0.319 -3.066 -0.821 1.00 97.00 83 HIS A C 1
ATOM 696 O O . HIS A 1 83 ? -0.696 -3.109 -1.518 1.00 97.00 83 HIS A O 1
ATOM 702 N N . HIS A 1 84 ? 1.479 -3.603 -1.192 1.00 96.81 84 HIS A N 1
ATOM 703 C CA . HIS A 1 84 ? 1.611 -4.431 -2.387 1.00 96.81 84 HIS A CA 1
ATOM 704 C C . HIS A 1 84 ? 1.316 -5.874 -2.008 1.00 96.81 84 HIS A C 1
ATOM 706 O O . HIS A 1 84 ? 2.086 -6.483 -1.275 1.00 96.81 84 HIS A O 1
ATOM 712 N N . LYS A 1 85 ? 0.236 -6.435 -2.547 1.00 96.69 85 LYS A N 1
ATOM 713 C CA . LYS A 1 85 ? -0.049 -7.867 -2.437 1.00 96.69 85 LYS A CA 1
ATOM 714 C C . LYS A 1 85 ? 0.839 -8.674 -3.372 1.00 96.69 85 LYS A C 1
ATOM 716 O O . LYS A 1 85 ? 1.165 -9.804 -3.050 1.00 96.69 85 LYS A O 1
ATOM 721 N N . VAL A 1 86 ? 1.253 -8.095 -4.501 1.00 95.94 86 VAL A N 1
ATOM 722 C CA . VAL A 1 86 ? 2.212 -8.711 -5.424 1.00 95.94 86 VAL A CA 1
ATOM 723 C C . VAL A 1 86 ? 3.267 -7.709 -5.856 1.00 95.94 86 VAL A C 1
ATOM 725 O O . VAL A 1 86 ? 2.956 -6.578 -6.230 1.00 95.94 86 VAL A O 1
ATOM 728 N N . TYR A 1 87 ? 4.525 -8.144 -5.840 1.00 92.25 87 TYR A N 1
ATOM 729 C CA . TYR A 1 87 ? 5.663 -7.381 -6.343 1.00 92.25 87 TYR A CA 1
ATOM 730 C C . TYR A 1 87 ? 6.036 -7.800 -7.769 1.00 92.25 87 TYR A C 1
ATOM 732 O O . TYR A 1 87 ? 6.019 -8.983 -8.112 1.00 92.25 87 TYR A O 1
ATOM 740 N N . GLY A 1 88 ? 6.467 -6.832 -8.585 1.00 84.31 88 GLY A N 1
ATOM 741 C CA . GLY A 1 88 ? 7.198 -7.105 -9.830 1.00 84.31 88 GLY A CA 1
ATOM 742 C C . GLY A 1 88 ? 6.735 -6.345 -11.071 1.00 84.31 88 GLY A C 1
ATOM 743 O O . GLY A 1 88 ? 7.523 -6.227 -12.002 1.00 84.31 88 GLY A O 1
ATOM 744 N N . ASN A 1 89 ? 5.519 -5.791 -11.094 1.00 89.00 89 ASN A N 1
ATOM 745 C CA . ASN A 1 89 ? 4.987 -5.094 -12.274 1.00 89.00 89 ASN A CA 1
ATOM 746 C C . ASN A 1 89 ? 4.956 -3.563 -12.107 1.00 89.00 89 ASN A C 1
ATOM 748 O O . ASN A 1 89 ? 3.914 -2.929 -12.268 1.00 89.00 89 ASN A O 1
ATOM 752 N N . TYR A 1 90 ? 6.092 -2.972 -11.726 1.00 90.56 90 TYR A N 1
ATOM 753 C CA . TYR A 1 90 ? 6.165 -1.563 -11.336 1.00 90.56 90 TYR A CA 1
ATOM 754 C C . TYR A 1 90 ? 5.630 -0.608 -12.411 1.00 90.56 90 TYR A C 1
ATOM 756 O O . TYR A 1 90 ? 6.080 -0.607 -13.555 1.00 90.56 90 TYR A O 1
ATOM 764 N N . GLY A 1 91 ? 4.659 0.221 -12.027 1.00 86.81 91 GLY A N 1
ATOM 765 C CA . GLY A 1 91 ? 3.988 1.213 -12.868 1.00 86.81 91 GLY A CA 1
ATOM 766 C C . GLY A 1 91 ? 2.762 0.683 -13.615 1.00 86.81 91 GLY A C 1
ATOM 767 O O . GLY A 1 91 ? 1.904 1.483 -14.003 1.00 86.81 91 GLY A O 1
ATOM 768 N N . SER A 1 92 ? 2.650 -0.639 -13.758 1.00 90.19 92 SER A N 1
ATOM 769 C CA . SER A 1 92 ? 1.543 -1.335 -14.426 1.00 90.19 92 SER A CA 1
ATOM 770 C C . SER A 1 92 ? 0.835 -2.324 -13.495 1.00 90.19 92 SER A C 1
ATOM 772 O O . SER A 1 92 ? 0.138 -3.224 -13.961 1.00 90.19 92 SER A O 1
ATOM 774 N N . GLU A 1 93 ? 0.995 -2.178 -12.176 1.00 92.62 93 GLU A N 1
ATOM 775 C CA . GLU A 1 93 ? 0.363 -3.070 -11.211 1.00 92.62 93 GLU A CA 1
ATOM 776 C C . GLU A 1 93 ? -1.164 -2.967 -11.329 1.00 92.62 93 GLU A C 1
ATOM 778 O O . GLU A 1 93 ? -1.698 -1.846 -11.297 1.00 92.62 93 GLU A O 1
ATOM 783 N N . PRO A 1 94 ? -1.888 -4.095 -11.400 1.00 95.38 94 PRO A N 1
ATOM 784 C CA . PRO A 1 94 ? -3.338 -4.105 -11.262 1.00 95.38 94 PRO A CA 1
ATOM 785 C C . PRO A 1 94 ? -3.769 -3.437 -9.953 1.00 95.38 94 PRO A C 1
ATOM 787 O O . PRO A 1 94 ? -3.113 -3.582 -8.925 1.00 95.38 94 PRO A O 1
ATOM 790 N N . ASP A 1 95 ? -4.906 -2.732 -9.950 1.00 96.38 95 ASP A N 1
ATOM 791 C CA . ASP A 1 95 ? -5.483 -2.219 -8.693 1.00 96.38 95 ASP A CA 1
ATOM 792 C C . ASP A 1 95 ? -5.743 -3.355 -7.699 1.00 96.38 95 ASP A C 1
ATOM 794 O O . ASP A 1 95 ? -5.542 -3.180 -6.504 1.00 96.38 95 ASP A O 1
ATOM 798 N N . ALA A 1 96 ? -6.120 -4.532 -8.205 1.00 95.94 96 ALA A N 1
ATOM 799 C CA . ALA A 1 96 ? -6.337 -5.729 -7.408 1.00 95.94 96 ALA A CA 1
ATOM 800 C C . ALA A 1 96 ? -5.076 -6.228 -6.690 1.00 95.94 96 ALA A C 1
ATOM 802 O O . ALA A 1 96 ? -5.217 -7.058 -5.802 1.00 95.94 96 ALA A O 1
ATOM 803 N N . ASP A 1 97 ? -3.882 -5.728 -7.016 1.00 96.38 97 ASP A N 1
ATOM 804 C CA . ASP A 1 97 ? -2.626 -6.079 -6.341 1.00 96.38 97 ASP A CA 1
ATOM 805 C C . ASP A 1 97 ? -2.201 -5.045 -5.302 1.00 96.38 97 ASP A C 1
ATOM 807 O O . ASP A 1 97 ? -1.203 -5.236 -4.611 1.00 96.38 97 ASP A O 1
ATOM 811 N N . LEU A 1 98 ? -2.975 -3.973 -5.151 1.00 97.00 98 LEU A N 1
ATOM 812 C CA . LEU A 1 98 ? -2.752 -2.931 -4.164 1.00 97.00 98 LEU A CA 1
ATOM 813 C C . LEU A 1 98 ? -3.877 -2.948 -3.130 1.00 97.00 98 LEU A C 1
ATOM 815 O O . LEU A 1 98 ? -5.016 -3.310 -3.423 1.00 97.00 98 LEU A O 1
ATOM 819 N N . MET A 1 99 ? -3.560 -2.560 -1.899 1.00 97.38 99 MET A N 1
ATOM 820 C CA . MET A 1 99 ? -4.553 -2.450 -0.834 1.00 97.38 99 MET A CA 1
ATOM 821 C C . MET A 1 99 ? -4.222 -1.292 0.113 1.00 97.38 99 MET A C 1
ATOM 823 O O . MET A 1 99 ? -3.083 -1.183 0.564 1.00 97.38 99 MET A O 1
ATOM 827 N N . PRO A 1 100 ? -5.174 -0.400 0.432 1.00 98.00 100 PRO A N 1
ATOM 828 C CA . PRO A 1 100 ? -4.909 0.723 1.314 1.00 98.00 100 PRO A CA 1
ATOM 829 C C . PRO A 1 100 ? -4.848 0.261 2.772 1.00 98.00 100 PRO A C 1
ATOM 831 O O . PRO A 1 100 ? -5.842 -0.190 3.335 1.00 98.00 100 PRO A O 1
ATOM 834 N N . LEU A 1 101 ? -3.692 0.425 3.413 1.00 98.06 101 LEU A N 1
ATOM 835 C CA . LEU A 1 101 ? -3.488 0.151 4.836 1.00 98.06 101 LEU A CA 1
ATOM 836 C C . LEU A 1 101 ? -2.860 1.368 5.519 1.00 98.06 101 LEU A C 1
ATOM 838 O O . LEU A 1 101 ? -2.022 2.059 4.938 1.00 98.06 101 LEU A O 1
ATOM 842 N N . CYS A 1 102 ? -3.255 1.643 6.762 1.00 97.94 102 CYS A N 1
ATOM 843 C CA . CYS A 1 102 ? -2.529 2.608 7.586 1.00 97.94 102 CYS A CA 1
ATOM 844 C C . CYS A 1 102 ? -1.182 2.021 8.030 1.00 97.94 102 CYS A C 1
ATOM 846 O O . CYS A 1 102 ? -0.973 0.809 7.963 1.00 97.94 102 CYS A O 1
ATOM 848 N N . GLY A 1 103 ? -0.274 2.872 8.514 1.00 96.94 103 GLY A N 1
ATOM 849 C CA . GLY A 1 103 ? 1.050 2.440 8.976 1.00 96.94 103 GLY A CA 1
ATOM 850 C C . GLY A 1 103 ? 1.008 1.291 9.990 1.00 96.94 103 GLY A C 1
ATOM 851 O O . GLY A 1 103 ? 1.771 0.341 9.845 1.00 96.94 103 GLY A O 1
ATOM 852 N N . ARG A 1 104 ? 0.069 1.329 10.948 1.00 96.88 104 ARG A N 1
ATOM 853 C CA . ARG A 1 104 ? -0.099 0.284 11.972 1.00 96.88 104 ARG A CA 1
ATOM 854 C C . ARG A 1 104 ? -0.381 -1.086 11.354 1.00 96.88 104 ARG A C 1
ATOM 856 O O . ARG A 1 104 ? 0.383 -2.013 11.583 1.00 96.88 104 ARG A O 1
ATOM 863 N N . HIS A 1 105 ? -1.429 -1.199 10.536 1.00 97.75 105 HIS A N 1
ATOM 864 C CA . HIS A 1 105 ? -1.801 -2.472 9.902 1.00 97.75 105 HIS A CA 1
ATOM 865 C C . HIS A 1 105 ? -0.808 -2.908 8.831 1.00 97.75 105 HIS A C 1
ATOM 867 O O . HIS A 1 105 ? -0.579 -4.095 8.651 1.00 97.75 105 HIS A O 1
ATOM 873 N N . HIS A 1 106 ? -0.184 -1.958 8.133 1.00 97.75 106 HIS A N 1
ATOM 874 C CA . HIS A 1 106 ? 0.855 -2.280 7.165 1.00 97.75 106 HIS A CA 1
ATOM 875 C C . HIS A 1 106 ? 2.065 -2.932 7.848 1.00 97.75 106 HIS A C 1
ATOM 877 O O . HIS A 1 106 ? 2.553 -3.956 7.385 1.00 97.75 106 HIS A O 1
ATOM 883 N N . ILE A 1 107 ? 2.546 -2.359 8.955 1.00 97.00 107 ILE A N 1
ATOM 884 C CA . ILE A 1 107 ? 3.649 -2.941 9.730 1.00 97.00 107 ILE A CA 1
ATOM 885 C C . ILE A 1 107 ? 3.205 -4.251 10.380 1.00 97.00 107 ILE A C 1
ATOM 887 O O . ILE A 1 107 ? 3.921 -5.234 10.259 1.00 97.00 107 ILE A O 1
ATOM 891 N N . GLY A 1 108 ? 2.021 -4.287 11.000 1.00 96.69 108 GLY A N 1
ATOM 892 C CA . GLY A 1 108 ? 1.470 -5.493 11.625 1.00 96.69 108 GLY A CA 1
ATOM 893 C C . GLY A 1 108 ? 1.425 -6.683 10.667 1.00 96.69 108 GLY A C 1
ATOM 894 O O . GLY A 1 108 ? 1.931 -7.750 11.004 1.00 96.69 108 GLY A O 1
ATOM 895 N N . PHE A 1 109 ? 0.939 -6.466 9.441 1.00 97.56 109 PHE A N 1
ATOM 896 C CA . PHE A 1 109 ? 0.958 -7.478 8.388 1.00 97.56 109 PHE A CA 1
ATOM 897 C C . PHE A 1 109 ? 2.376 -8.007 8.120 1.00 97.56 109 PHE A C 1
ATOM 899 O O . PHE A 1 109 ? 2.609 -9.213 8.180 1.00 97.56 109 PHE A O 1
ATOM 906 N N . HIS A 1 110 ? 3.338 -7.116 7.845 1.00 96.50 110 HIS A N 1
ATOM 907 C CA . HIS A 1 110 ? 4.711 -7.528 7.512 1.00 96.50 110 HIS A CA 1
ATOM 908 C C . HIS A 1 110 ? 5.438 -8.169 8.697 1.00 96.50 110 HIS A C 1
ATOM 910 O O . HIS A 1 110 ? 6.291 -9.025 8.484 1.00 96.50 110 HIS A O 1
ATOM 916 N N . THR A 1 111 ? 5.100 -7.795 9.932 1.00 96.81 111 THR A N 1
ATOM 917 C CA . THR A 1 111 ? 5.617 -8.442 11.144 1.00 96.81 111 THR A CA 1
ATOM 918 C C . THR A 1 111 ? 5.122 -9.885 11.263 1.00 96.81 111 THR A C 1
ATOM 920 O O . THR A 1 111 ? 5.896 -10.753 11.654 1.00 96.81 111 THR A O 1
ATOM 923 N N . GLN A 1 112 ? 3.863 -10.153 10.907 1.00 95.81 112 GLN A N 1
ATOM 924 C CA . GLN A 1 112 ? 3.248 -11.479 11.032 1.00 95.81 112 GLN A CA 1
ATOM 925 C C . GLN A 1 112 ? 3.570 -12.409 9.851 1.00 95.81 112 GLN A C 1
ATOM 927 O O . GLN A 1 112 ? 3.902 -13.572 10.059 1.00 95.81 112 GLN A O 1
ATOM 932 N N . HIS A 1 113 ? 3.483 -11.913 8.613 1.00 95.56 113 HIS A N 1
ATOM 933 C CA . HIS A 1 113 ? 3.581 -12.742 7.401 1.00 95.56 113 HIS A CA 1
ATOM 934 C C . HIS A 1 113 ? 4.921 -12.604 6.657 1.00 95.56 113 HIS A C 1
ATOM 936 O O . HIS A 1 113 ? 5.209 -13.395 5.752 1.00 95.56 113 HIS A O 1
ATOM 942 N N . GLY A 1 114 ? 5.750 -11.618 7.020 1.00 95.94 114 GLY A N 1
ATOM 943 C CA . GLY A 1 114 ? 6.963 -11.265 6.282 1.00 95.94 114 GLY A CA 1
ATOM 944 C C . GLY A 1 114 ? 6.675 -10.630 4.915 1.00 95.94 114 GLY A C 1
ATOM 945 O O . GLY A 1 114 ? 5.534 -10.334 4.568 1.00 95.94 114 GLY A O 1
ATOM 946 N N . VAL A 1 115 ? 7.728 -10.423 4.115 1.00 94.56 115 VAL A N 1
ATOM 947 C CA . VAL A 1 115 ? 7.614 -9.901 2.741 1.00 94.56 115 VAL A CA 1
ATOM 948 C C . VAL A 1 115 ? 7.885 -11.029 1.751 1.00 94.56 115 VAL A C 1
ATOM 950 O O . VAL A 1 115 ? 8.981 -11.589 1.722 1.00 94.56 115 VAL A O 1
ATOM 953 N N . LYS A 1 116 ? 6.903 -11.330 0.900 1.00 95.06 116 LYS A N 1
ATOM 954 C CA . LYS A 1 116 ? 6.991 -12.338 -0.167 1.00 95.06 116 LYS A CA 1
ATOM 955 C C . LYS A 1 116 ? 6.666 -11.700 -1.518 1.00 95.06 116 LYS A C 1
ATOM 957 O O . LYS A 1 116 ? 6.153 -10.585 -1.591 1.00 95.06 116 LYS A O 1
ATOM 962 N N . ARG A 1 117 ? 6.956 -12.413 -2.611 1.00 93.75 117 ARG A N 1
ATOM 963 C CA . ARG A 1 117 ? 6.636 -11.940 -3.969 1.00 93.75 117 ARG A CA 1
ATOM 964 C C . ARG A 1 117 ? 5.127 -11.846 -4.211 1.00 93.75 117 ARG A C 1
ATOM 966 O O . ARG A 1 117 ? 4.692 -10.875 -4.823 1.00 93.75 117 ARG A O 1
ATOM 973 N N . ASP A 1 118 ? 4.372 -12.840 -3.753 1.00 96.44 118 ASP A N 1
ATOM 974 C CA . ASP A 1 118 ? 2.909 -12.867 -3.762 1.00 96.44 118 ASP A CA 1
ATOM 975 C C . ASP A 1 118 ? 2.427 -13.114 -2.327 1.00 96.44 118 ASP A C 1
ATOM 977 O O . ASP A 1 118 ? 2.865 -14.053 -1.668 1.00 96.44 118 ASP A O 1
ATOM 981 N N . MET A 1 119 ? 1.584 -12.212 -1.844 1.00 96.75 119 MET A N 1
ATOM 982 C CA . MET A 1 119 ? 1.006 -12.147 -0.505 1.00 96.75 119 MET A CA 1
ATOM 983 C C . MET A 1 119 ? -0.515 -11.977 -0.592 1.00 96.75 119 MET A C 1
ATOM 985 O O . MET A 1 119 ? -1.131 -11.475 0.348 1.00 96.75 119 MET A O 1
ATOM 989 N N . ARG A 1 120 ? -1.155 -12.315 -1.723 1.00 96.44 120 ARG A N 1
ATOM 990 C CA . ARG A 1 120 ? -2.604 -12.111 -1.901 1.00 96.44 120 ARG A CA 1
ATOM 991 C C . ARG A 1 120 ? -3.425 -12.861 -0.855 1.00 96.44 120 ARG A C 1
ATOM 993 O O . ARG A 1 120 ? -4.305 -12.247 -0.258 1.00 96.44 120 ARG A O 1
ATOM 1000 N N . ALA A 1 121 ? -3.115 -14.139 -0.636 1.00 95.94 121 ALA A N 1
ATOM 1001 C CA . ALA A 1 121 ? -3.797 -14.978 0.349 1.00 95.94 121 ALA A CA 1
ATOM 1002 C C . ALA A 1 121 ? -3.555 -14.468 1.777 1.00 95.94 121 ALA A C 1
ATOM 1004 O O . ALA A 1 121 ? -4.515 -14.133 2.463 1.00 95.94 121 ALA A O 1
ATOM 1005 N N . ASP A 1 122 ? -2.282 -14.280 2.150 1.00 97.25 122 ASP A N 1
ATOM 1006 C CA . ASP A 1 122 ? -1.879 -13.727 3.451 1.00 97.25 122 ASP A CA 1
ATOM 1007 C C . ASP A 1 122 ? -2.595 -12.395 3.745 1.00 97.25 122 ASP A C 1
ATOM 1009 O O . ASP A 1 122 ? -3.103 -12.160 4.836 1.00 97.25 122 ASP A O 1
ATOM 1013 N N . THR A 1 123 ? -2.657 -11.497 2.754 1.00 97.12 123 THR A N 1
ATOM 1014 C CA . THR A 1 123 ? -3.289 -10.180 2.925 1.00 97.12 123 THR A CA 1
ATOM 1015 C C . THR A 1 123 ? -4.791 -10.308 3.147 1.00 97.12 123 THR A C 1
ATOM 1017 O O . THR A 1 123 ? -5.344 -9.569 3.958 1.00 97.12 123 THR A O 1
ATOM 1020 N N . ALA A 1 124 ? -5.462 -11.199 2.412 1.00 96.06 124 ALA A N 1
ATOM 1021 C CA . ALA A 1 124 ? -6.894 -11.412 2.577 1.00 96.06 124 ALA A CA 1
ATOM 1022 C C . ALA A 1 124 ? -7.193 -11.942 3.983 1.00 96.06 124 ALA A C 1
ATOM 1024 O O . ALA A 1 124 ? -8.014 -11.359 4.687 1.00 96.06 124 ALA A O 1
ATOM 1025 N N . GLU A 1 125 ? -6.471 -12.978 4.409 1.00 95.81 125 GLU A N 1
ATOM 1026 C CA . GLU A 1 125 ? -6.584 -13.560 5.746 1.00 95.81 125 GLU A CA 1
ATOM 1027 C C . GLU A 1 125 ? -6.383 -12.504 6.842 1.00 95.81 125 GLU A C 1
ATOM 1029 O O . GLU A 1 125 ? -7.262 -12.315 7.684 1.00 95.81 125 GLU A O 1
ATOM 1034 N N . TYR A 1 126 ? -5.289 -11.737 6.771 1.00 96.31 126 TYR A N 1
ATOM 1035 C CA . TYR A 1 126 ? -4.985 -10.686 7.742 1.00 96.31 126 TYR A CA 1
ATOM 1036 C C . TYR A 1 126 ? -6.073 -9.613 7.811 1.00 96.31 126 TYR A C 1
ATOM 1038 O O . TYR A 1 126 ? -6.483 -9.208 8.895 1.00 96.31 126 TYR A O 1
ATOM 1046 N N . VAL A 1 127 ? -6.550 -9.127 6.661 1.00 95.25 127 VAL A N 1
ATOM 1047 C CA . VAL A 1 127 ? -7.554 -8.058 6.635 1.00 95.25 127 VAL A CA 1
ATOM 1048 C C . VAL A 1 127 ? -8.887 -8.541 7.183 1.00 95.25 127 VAL A C 1
ATOM 1050 O O . VAL A 1 127 ? -9.516 -7.798 7.929 1.00 95.25 127 VAL A O 1
ATOM 1053 N N . HIS A 1 128 ? -9.308 -9.764 6.856 1.00 92.81 128 HIS A N 1
ATOM 1054 C CA . HIS A 1 128 ? -10.540 -10.329 7.400 1.00 92.81 128 HIS A CA 1
ATOM 1055 C C . HIS A 1 128 ? -10.448 -10.546 8.916 1.00 92.81 128 HIS A C 1
ATOM 1057 O O . HIS A 1 128 ? -11.363 -10.140 9.630 1.00 92.81 128 HIS A O 1
ATOM 1063 N N . GLY A 1 129 ? -9.339 -11.110 9.407 1.00 90.56 129 GLY A N 1
ATOM 1064 C CA . GLY A 1 129 ? -9.123 -11.327 10.840 1.00 90.56 129 GLY A CA 1
ATOM 1065 C C . GLY A 1 129 ? -9.025 -10.019 11.628 1.00 90.56 129 GLY A C 1
ATOM 1066 O O . GLY A 1 129 ? -9.815 -9.774 12.536 1.00 90.56 129 GLY A O 1
ATOM 1067 N N . ALA A 1 130 ? -8.124 -9.121 11.225 1.00 88.19 130 ALA A N 1
ATOM 1068 C CA . ALA A 1 130 ? -7.899 -7.865 11.937 1.00 88.19 130 ALA A CA 1
ATOM 1069 C C . ALA A 1 130 ? -9.111 -6.918 11.876 1.00 88.19 130 ALA A C 1
ATOM 1071 O O . ALA A 1 130 ? -9.331 -6.127 12.792 1.00 88.19 130 ALA A O 1
ATOM 1072 N N . ALA A 1 131 ? -9.911 -6.966 10.802 1.00 84.25 131 ALA A N 1
ATOM 1073 C CA . ALA A 1 131 ? -11.129 -6.161 10.722 1.00 84.25 131 ALA A CA 1
ATOM 1074 C C . ALA A 1 131 ? -12.196 -6.645 11.710 1.00 84.25 131 ALA A C 1
ATOM 1076 O O . ALA A 1 131 ? -12.884 -5.813 12.301 1.00 84.25 131 ALA A O 1
ATOM 1077 N N . PHE A 1 132 ? -12.310 -7.962 11.906 1.00 86.06 132 PHE A N 1
ATOM 1078 C CA . PHE A 1 132 ? -13.229 -8.540 12.882 1.00 86.06 132 PHE A CA 1
ATOM 1079 C C . PHE A 1 132 ? -12.867 -8.115 14.311 1.00 86.06 132 PHE A C 1
ATOM 1081 O O . PHE A 1 132 ? -13.739 -7.675 15.058 1.00 86.06 132 PHE A O 1
ATOM 1088 N N . GLU A 1 133 ? -11.582 -8.170 14.666 1.00 82.12 133 GLU A N 1
ATOM 1089 C CA . GLU A 1 133 ? -11.095 -7.747 15.985 1.00 82.12 133 GLU A CA 1
ATOM 1090 C C . GLU A 1 133 ? -11.374 -6.260 16.254 1.00 82.12 133 GLU A C 1
ATOM 1092 O O . GLU A 1 133 ? -11.966 -5.907 17.273 1.00 82.12 133 GLU A O 1
ATOM 1097 N N . GLU A 1 134 ? -11.039 -5.377 15.309 1.00 84.06 134 GLU A N 1
ATOM 1098 C CA . GLU A 1 134 ? -11.289 -3.935 15.444 1.00 84.06 134 GLU A CA 1
ATOM 1099 C C . GLU A 1 134 ? -12.786 -3.595 15.545 1.00 84.06 134 GLU A C 1
ATOM 1101 O O . GLU A 1 134 ? -13.175 -2.657 16.251 1.00 84.06 134 GLU A O 1
ATOM 1106 N N . GLU A 1 135 ? -13.642 -4.334 14.836 1.00 79.69 135 GLU A N 1
ATOM 1107 C CA . GLU A 1 135 ? -15.092 -4.166 14.916 1.00 79.69 135 GLU A CA 1
ATOM 1108 C C . GLU A 1 135 ? -15.644 -4.639 16.263 1.00 79.69 135 GLU A C 1
ATOM 1110 O O . GLU A 1 135 ? -16.411 -3.900 16.887 1.00 79.69 135 GLU A O 1
ATOM 1115 N N . ALA A 1 136 ? -15.200 -5.798 16.752 1.00 81.88 136 ALA A N 1
ATOM 1116 C CA . ALA A 1 136 ? -15.562 -6.303 18.072 1.00 81.88 136 ALA A CA 1
ATOM 1117 C C . ALA A 1 136 ? -15.174 -5.305 19.173 1.00 81.88 136 ALA A C 1
ATOM 1119 O O . ALA A 1 136 ? -16.011 -4.927 19.995 1.00 81.88 136 ALA A O 1
ATOM 1120 N N . GLU A 1 137 ? -13.944 -4.786 19.146 1.00 84.12 137 GLU A N 1
ATOM 1121 C CA . GLU A 1 137 ? -13.509 -3.766 20.100 1.00 84.12 137 GLU A CA 1
ATOM 1122 C C . GLU A 1 137 ? -14.345 -2.484 20.020 1.00 84.12 137 GLU A C 1
ATOM 1124 O O . GLU A 1 137 ? -14.657 -1.865 21.038 1.00 84.12 137 GLU A O 1
ATOM 1129 N N . ARG A 1 138 ? -14.703 -2.040 18.809 1.00 85.19 138 ARG A N 1
ATOM 1130 C CA . ARG A 1 138 ? -15.538 -0.848 18.625 1.00 85.19 138 ARG A CA 1
ATOM 1131 C C . ARG A 1 138 ? -16.930 -1.041 19.229 1.00 85.19 138 ARG A C 1
ATOM 1133 O O . ARG A 1 138 ? -17.430 -0.102 19.848 1.00 85.19 138 ARG A O 1
ATOM 1140 N N . VAL A 1 139 ? -17.546 -2.208 19.040 1.00 84.94 139 VAL A N 1
ATOM 1141 C CA . VAL A 1 139 ? -18.850 -2.533 19.640 1.00 84.94 139 VAL A CA 1
ATOM 1142 C C . VAL 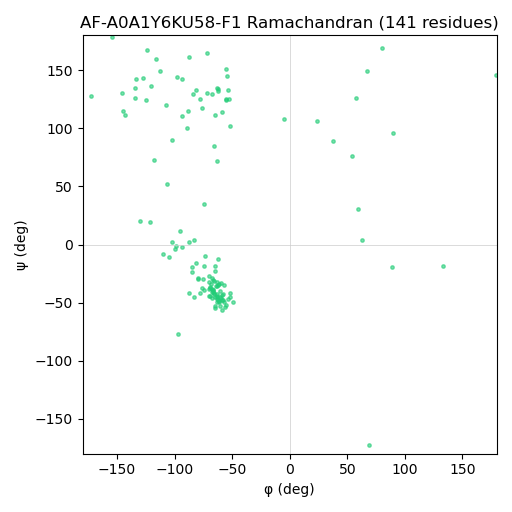A 1 139 ? -18.740 -2.523 21.161 1.00 84.94 139 VAL A C 1
ATOM 1144 O O . VAL A 1 139 ? -19.521 -1.836 21.810 1.00 84.94 139 VAL A O 1
ATOM 1147 N N . MET A 1 140 ? -17.720 -3.179 21.720 1.00 85.31 140 MET A N 1
ATOM 1148 C CA . MET A 1 140 ? -17.501 -3.229 23.170 1.00 85.31 140 MET A CA 1
ATOM 1149 C C . MET A 1 140 ? -17.252 -1.849 23.792 1.00 85.31 140 MET A C 1
ATOM 1151 O O . MET A 1 140 ? -17.697 -1.599 24.903 1.00 85.31 140 MET A O 1
ATOM 1155 N N . ARG A 1 141 ? -16.584 -0.929 23.081 1.00 84.94 141 ARG A N 1
ATOM 1156 C CA . ARG A 1 141 ? -16.374 0.463 23.532 1.00 84.94 141 ARG A CA 1
ATOM 1157 C C . ARG A 1 141 ? -17.624 1.350 23.458 1.00 84.94 141 ARG A C 1
ATOM 1159 O O . ARG A 1 141 ? -17.567 2.490 23.907 1.00 84.94 141 ARG A O 1
ATOM 1166 N N . SER A 1 142 ? -18.697 0.879 22.825 1.00 80.56 142 SER A N 1
ATOM 1167 C CA . SER A 1 142 ? -19.940 1.640 22.626 1.00 80.56 142 SER A CA 1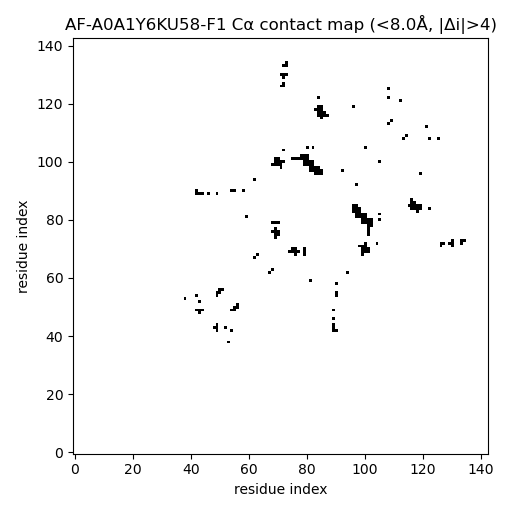
ATOM 1168 C C . SER A 1 142 ? -21.059 1.233 23.598 1.00 80.56 142 SER A C 1
ATOM 1170 O O . SER A 1 142 ? -22.170 1.746 23.473 1.00 80.56 142 SER A O 1
ATOM 1172 N N . ILE A 1 143 ? -20.771 0.303 24.515 1.00 76.88 143 ILE A N 1
ATOM 1173 C CA . ILE A 1 143 ? -21.640 -0.176 25.601 1.00 76.88 143 ILE A CA 1
ATOM 1174 C C . ILE A 1 143 ? -21.191 0.498 26.897 1.00 76.88 143 ILE A C 1
ATOM 1176 O O . ILE A 1 143 ? -22.081 0.928 27.661 1.00 76.88 143 ILE A O 1
#

Foldseek 3Di:
DDDDDDDDDDDDDPPPPDPPPVVVVVVVVVVVPPDPPPQPPDQDQDPVDNCVHPLVVVVFVVLCVVPNQAALALRDNPQWDWDAQADGPRSPDDSLRTGIHHPVLSVVLCVVPNDDRHNNVSVVVSRVVRNVVSVVVVVVVVD

pLDDT: mean 80.94, std 20.95, range [36.38, 98.06]

Sequence (143 aa):
MKSNPVFRSLRSELDIPNAEPLRILRRRAQKSKRLKCPRPSKIPTQYKAYIKSVFWSERRERYFRKHGKRCAVCRTTEGINLHHKVYGNYGSEPDADLMPLCGRHHIGFHTQHGVKR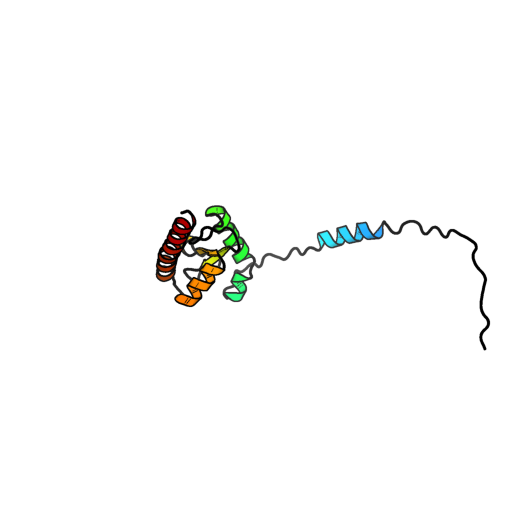DMRADTAEYVHGAAFEEEAERVMRSI

Mean predicted aligned error: 13.11 Å

Nearest PDB structures (foldseek):
  8zp7-assembly1_B  TM=7.065E-01  e=5.349E-02  Candidatus Cloacimonetes bacterium ADurb.Bin088
  8zm3-assembly1_B  TM=6.140E-01  e=6.897E-02  Candidatus Cloacimonetes bacterium ADurb.Bin088
  8yha-assembly1_A  TM=6.746E-01  e=2.792E-01  Candidatus Cloacimonetes bacterium ADurb.Bin088

Solvent-accessible surface area (backbone atoms only — not comparable to full-atom values): 8958 Å² total; per-residue (Å²): 134,92,88,83,86,87,84,80,86,82,87,77,87,80,84,75,82,74,83,68,70,64,60,61,55,53,56,55,60,55,62,74,61,62,66,85,67,74,75,75,93,67,80,53,87,50,66,80,55,25,74,73,30,69,59,42,53,51,54,50,51,56,48,34,75,74,73,52,69,42,16,71,46,83,55,47,66,62,69,65,42,74,45,69,27,49,68,85,51,76,89,70,62,55,71,90,34,47,43,45,26,23,58,67,59,48,50,52,48,43,71,74,74,50,90,64,59,70,31,57,67,63,49,50,54,49,41,55,52,54,26,51,52,53,48,53,52,52,55,63,74,72,112

Radius of gyration: 29.23 Å; Cα contacts (8 Å, |Δi|>4): 110; chains: 1; bounding box: 67×82×51 Å